Protein AF-A0A8C3MYC9-F1 (afdb_monomer_lite)

Sequence (176 aa):
MASKVSLVLRPVKSIVVRFCPFEPNVESTRKFLQSIYHKKIQATNTNCEVTADVRHDGSEPVVDVTFGVGMAMRKMGSMAKPDVYIIQDGDTITMKTESTFKTSQFSFKLGEKFEENTVDGRKTQTLVSLKDDGSLVQEQEWDGKKTTITRKLVDGKLVVECDMNGVKCVRVYQKA

Secondary structure (DSSP, 8-state):
---------TTEEEEEEEE-TTSTTHHHHHHHHHHHTSHHHHTT-TT-EEEEEE-SS-PPPEEEEEESS-HHHHHHHHH---EEEEEEETTEEEEEEE-SS--EEEEE-TT-EEEEE-TTS-EEEEEEEE-TTS-EEEEEEETTEEEEEEEEEETTEEEEEEEETTEEEEEEE---

Structure (mmCIF, N/CA/C/O backbone):
data_AF-A0A8C3MYC9-F1
#
_entry.id   AF-A0A8C3MYC9-F1
#
loop_
_atom_site.group_PDB
_atom_site.id
_atom_site.type_symbol
_atom_site.label_atom_id
_atom_site.label_alt_id
_atom_site.label_comp_id
_atom_site.label_asym_id
_atom_site.label_entity_id
_atom_site.label_seq_id
_atom_site.pdbx_PDB_ins_code
_atom_site.Cartn_x
_atom_site.Cartn_y
_atom_site.Cartn_z
_atom_site.occupancy
_atom_site.B_iso_or_equiv
_atom_site.auth_seq_id
_atom_site.auth_comp_id
_atom_site.auth_asym_id
_atom_site.auth_atom_id
_atom_site.pdbx_PDB_model_num
ATOM 1 N N . MET A 1 1 ? -3.939 -12.960 -38.473 1.00 33.53 1 MET A N 1
ATOM 2 C CA . MET A 1 1 ? -4.459 -11.861 -37.631 1.00 33.53 1 MET A CA 1
ATOM 3 C C . MET A 1 1 ? -3.638 -11.817 -36.352 1.00 33.53 1 MET A C 1
ATOM 5 O O . MET A 1 1 ? -3.681 -12.779 -35.600 1.00 33.53 1 MET A O 1
ATOM 9 N N . ALA A 1 2 ? -2.821 -10.782 -36.146 1.00 39.25 2 ALA A N 1
ATOM 10 C CA . ALA A 1 2 ? -2.027 -10.660 -34.925 1.00 39.25 2 ALA A CA 1
ATOM 11 C C . ALA A 1 2 ? -2.934 -10.191 -33.779 1.00 39.25 2 ALA A C 1
ATOM 13 O O . ALA A 1 2 ? -3.586 -9.152 -33.890 1.00 39.25 2 ALA A O 1
ATOM 14 N N . SER A 1 3 ? -2.997 -10.984 -32.708 1.00 37.38 3 SER A N 1
ATOM 15 C CA . SER A 1 3 ? -3.651 -10.621 -31.451 1.00 37.38 3 SER A CA 1
ATOM 16 C C . SER A 1 3 ? -3.165 -9.240 -31.013 1.00 37.38 3 SER A C 1
ATOM 18 O O . SER A 1 3 ? -1.968 -9.020 -30.818 1.00 37.38 3 SER A O 1
ATOM 20 N N . LYS A 1 4 ? -4.090 -8.285 -30.912 1.00 46.69 4 LYS A N 1
ATOM 21 C CA . LYS A 1 4 ? -3.814 -6.914 -30.487 1.00 46.69 4 LYS A CA 1
ATOM 22 C C . LYS A 1 4 ? -3.618 -6.933 -28.971 1.00 46.69 4 LYS A C 1
ATOM 24 O O . LYS A 1 4 ? -4.526 -6.592 -28.220 1.00 46.69 4 LYS A O 1
ATOM 29 N N . VAL A 1 5 ? -2.455 -7.401 -28.519 1.00 49.19 5 VAL A N 1
ATOM 30 C CA . VAL A 1 5 ? -2.073 -7.369 -27.105 1.00 49.19 5 VAL A CA 1
ATOM 31 C C . VAL A 1 5 ? -2.021 -5.902 -26.680 1.00 49.19 5 VAL A C 1
ATOM 33 O O . VAL A 1 5 ? -1.137 -5.151 -27.087 1.00 49.19 5 VAL A O 1
ATOM 36 N N . SER A 1 6 ? -3.013 -5.461 -25.908 1.00 62.47 6 SER A N 1
ATOM 37 C CA . SER A 1 6 ? -3.025 -4.122 -25.327 1.00 62.47 6 SER A CA 1
ATOM 38 C C . SER A 1 6 ? -2.070 -4.100 -24.138 1.00 62.47 6 SER A C 1
ATOM 40 O O . SER A 1 6 ? -2.387 -4.635 -23.075 1.00 62.47 6 SER A O 1
ATOM 42 N N . LEU A 1 7 ? -0.893 -3.505 -24.314 1.00 74.88 7 LEU A N 1
ATOM 43 C CA . LEU A 1 7 ? 0.038 -3.273 -23.215 1.00 74.88 7 LEU A CA 1
ATOM 44 C C . LEU A 1 7 ? -0.557 -2.232 -22.242 1.00 74.88 7 LEU A C 1
ATOM 46 O O . LEU A 1 7 ? -1.141 -1.237 -22.667 1.00 74.88 7 LEU A O 1
ATOM 50 N N . VAL A 1 8 ? -0.452 -2.464 -20.932 1.00 78.31 8 VAL A N 1
ATOM 51 C CA . VAL A 1 8 ? -0.971 -1.563 -19.885 1.00 78.31 8 VAL A CA 1
ATOM 52 C C . VAL A 1 8 ? 0.078 -1.451 -18.779 1.00 78.31 8 VAL A C 1
ATOM 54 O O . VAL A 1 8 ? 0.496 -2.461 -18.222 1.00 78.31 8 VAL A O 1
ATOM 57 N N . LEU A 1 9 ? 0.486 -0.226 -18.437 1.00 80.56 9 LEU A N 1
ATOM 58 C CA . LEU A 1 9 ? 1.564 0.057 -17.478 1.00 80.56 9 LEU A CA 1
ATOM 59 C C . LEU A 1 9 ? 1.082 0.245 -16.033 1.00 80.56 9 LEU A C 1
ATOM 61 O O . LEU A 1 9 ? 1.902 0.472 -15.150 1.00 80.56 9 LEU A O 1
ATOM 65 N N . ARG A 1 10 ? -0.225 0.125 -15.758 1.00 76.00 10 ARG A N 1
ATOM 66 C CA . ARG A 1 10 ? -0.831 0.336 -14.424 1.00 76.00 10 ARG A CA 1
ATOM 67 C C . ARG A 1 10 ? -0.055 -0.275 -13.239 1.00 76.00 10 ARG A C 1
ATOM 69 O O . ARG A 1 10 ? 0.098 0.425 -12.244 1.00 76.00 10 ARG A O 1
ATOM 76 N N . PRO A 1 11 ? 0.450 -1.526 -13.289 1.00 72.75 11 PRO A N 1
ATOM 77 C CA . PRO A 1 11 ? 1.147 -2.118 -12.143 1.00 72.75 11 PRO A CA 1
ATOM 78 C C . PRO A 1 11 ? 2.658 -1.810 -12.099 1.00 72.75 11 PRO A C 1
ATOM 80 O O . PRO A 1 11 ? 3.342 -2.218 -11.153 1.00 72.75 11 PRO A O 1
ATOM 83 N N . VAL A 1 12 ? 3.199 -1.161 -13.131 1.00 81.12 12 VAL A N 1
ATOM 84 C CA . VAL A 1 12 ? 4.638 -0.974 -13.347 1.00 81.12 12 VAL A CA 1
ATOM 85 C C . VAL A 1 12 ? 5.106 0.323 -12.681 1.00 81.12 12 VAL A C 1
ATOM 87 O O . VAL A 1 12 ? 4.522 1.381 -12.879 1.00 81.12 12 VAL A O 1
ATOM 90 N N . LYS A 1 13 ? 6.150 0.235 -11.855 1.00 82.25 13 LYS A N 1
ATOM 91 C CA . LYS A 1 13 ? 6.831 1.377 -11.232 1.00 82.25 13 LYS A CA 1
ATOM 92 C C . LYS A 1 13 ? 7.868 1.967 -12.181 1.00 82.25 13 LYS A C 1
ATOM 94 O O . LYS A 1 13 ? 7.878 3.176 -12.375 1.00 82.25 13 LYS A O 1
ATOM 99 N N . SER A 1 14 ? 8.720 1.123 -12.757 1.00 87.75 14 SER A N 1
ATOM 100 C CA . SER A 1 14 ? 9.723 1.565 -13.719 1.00 87.75 14 SER A CA 1
ATOM 101 C C . SER A 1 14 ? 10.068 0.492 -14.744 1.00 87.75 14 SER A C 1
ATOM 103 O O . SER A 1 14 ? 9.906 -0.704 -14.491 1.00 87.75 14 SER A O 1
ATOM 105 N N . ILE A 1 15 ? 10.536 0.930 -15.908 1.00 91.62 15 ILE A N 1
ATOM 106 C CA . ILE A 1 15 ? 11.094 0.098 -16.970 1.00 91.62 15 ILE A CA 1
ATOM 107 C C . ILE A 1 15 ? 12.466 0.666 -17.318 1.00 91.62 15 ILE A C 1
ATOM 109 O O . ILE A 1 15 ? 12.562 1.820 -17.730 1.00 91.62 15 ILE A O 1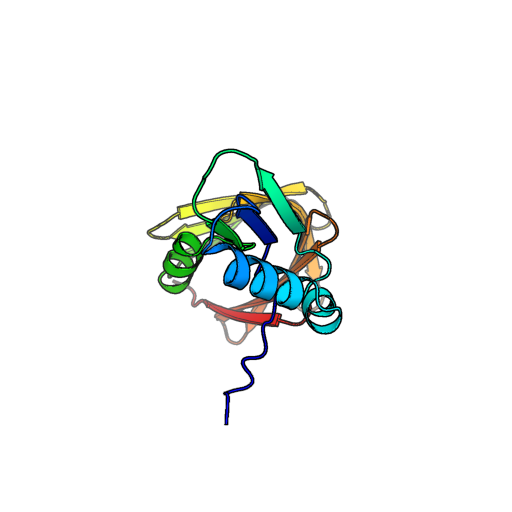
ATOM 113 N N . VAL A 1 16 ? 13.515 -0.141 -17.188 1.00 92.94 16 VAL A N 1
ATOM 114 C CA . VAL A 1 16 ? 14.862 0.209 -17.648 1.00 92.94 16 VAL A CA 1
ATOM 115 C C . VAL A 1 16 ? 15.195 -0.671 -18.838 1.00 92.94 16 VAL A C 1
ATOM 117 O O . VAL A 1 16 ? 15.208 -1.894 -18.725 1.00 92.94 16 VAL A O 1
ATOM 120 N N . VAL A 1 17 ? 15.451 -0.051 -19.984 1.00 93.62 17 VAL A N 1
ATOM 121 C CA . VAL A 1 17 ? 15.848 -0.750 -21.205 1.00 93.62 17 VAL A CA 1
ATOM 122 C C . VAL A 1 17 ? 17.314 -0.451 -21.475 1.00 93.62 17 VAL A C 1
ATOM 124 O O . VAL A 1 17 ? 17.657 0.662 -21.866 1.00 93.62 17 VAL A O 1
ATOM 127 N N . ARG A 1 18 ? 18.168 -1.447 -21.252 1.00 93.25 18 ARG A N 1
ATOM 128 C CA . ARG A 1 18 ? 19.614 -1.400 -21.473 1.00 93.25 18 ARG A CA 1
ATOM 129 C C . ARG A 1 18 ? 19.957 -2.055 -22.797 1.00 93.25 18 ARG A C 1
ATOM 131 O O . ARG A 1 18 ? 19.522 -3.179 -23.020 1.00 93.25 18 ARG A O 1
ATOM 138 N N . PHE A 1 19 ? 20.692 -1.380 -23.677 1.00 93.50 19 PHE A N 1
ATOM 139 C CA . PHE A 1 19 ? 21.107 -1.988 -24.945 1.00 93.50 19 PHE A CA 1
ATOM 140 C C . PHE A 1 19 ? 22.304 -1.299 -25.605 1.00 93.50 19 PHE A C 1
ATOM 142 O O . PHE A 1 19 ? 22.472 -0.080 -25.502 1.00 93.50 19 PHE A O 1
ATOM 149 N N . CYS A 1 20 ? 23.065 -2.080 -26.377 1.00 90.81 20 CYS A N 1
ATOM 150 C CA . CYS A 1 20 ? 24.026 -1.569 -27.347 1.00 90.81 20 CYS A CA 1
ATOM 151 C C . CYS A 1 20 ? 23.352 -1.343 -28.719 1.00 90.81 20 CYS A C 1
ATOM 153 O O . CYS A 1 20 ? 22.735 -2.259 -29.264 1.00 90.81 20 CYS A O 1
ATOM 155 N N . PRO A 1 21 ? 23.418 -0.136 -29.318 1.00 87.50 21 PRO A N 1
ATOM 156 C CA . PRO A 1 21 ? 22.690 0.185 -30.548 1.00 87.50 21 PRO A CA 1
ATOM 157 C C . PRO A 1 21 ? 23.272 -0.467 -31.809 1.00 87.50 21 PRO A C 1
ATOM 159 O O . PRO A 1 21 ? 22.619 -0.426 -32.856 1.00 87.50 21 PRO A O 1
ATOM 162 N N . PHE A 1 22 ? 24.474 -1.033 -31.721 1.00 87.19 22 PHE A N 1
ATOM 163 C CA . PHE A 1 22 ? 25.187 -1.635 -32.846 1.00 87.19 22 PHE A CA 1
ATOM 164 C C . PHE A 1 22 ? 25.048 -3.158 -32.898 1.00 87.19 22 PHE A C 1
ATOM 166 O O . PHE A 1 22 ? 25.466 -3.762 -33.882 1.00 87.19 22 PHE A O 1
ATOM 173 N N . GLU A 1 23 ? 24.420 -3.765 -31.888 1.00 84.44 23 GLU A N 1
ATOM 174 C CA . GLU A 1 23 ? 24.198 -5.207 -31.869 1.00 84.44 23 GLU A CA 1
ATOM 175 C C . GLU A 1 23 ? 23.024 -5.610 -32.782 1.00 84.44 23 GLU A C 1
ATOM 177 O O . GLU A 1 23 ? 21.989 -4.930 -32.802 1.00 84.44 23 GLU A O 1
ATOM 182 N N . PRO A 1 24 ? 23.128 -6.724 -33.534 1.00 77.94 24 PRO A N 1
ATOM 183 C CA . PRO A 1 24 ? 22.100 -7.146 -34.493 1.00 77.94 24 PRO A CA 1
ATOM 184 C C . PRO A 1 24 ? 20.718 -7.408 -33.869 1.00 77.94 24 PRO A C 1
ATOM 186 O O . PRO A 1 24 ? 19.686 -7.251 -34.518 1.00 77.94 24 PRO A O 1
ATOM 189 N N . ASN A 1 25 ? 20.683 -7.795 -32.595 1.00 76.19 25 ASN A N 1
ATOM 190 C CA . ASN A 1 25 ? 19.476 -8.136 -31.832 1.00 76.19 25 ASN A CA 1
ATOM 191 C C . ASN A 1 25 ? 18.687 -6.911 -31.311 1.00 76.19 25 ASN A C 1
ATOM 193 O O . ASN A 1 25 ? 17.588 -7.066 -30.772 1.00 76.19 25 ASN A O 1
ATOM 197 N N . VAL A 1 26 ? 19.191 -5.685 -31.495 1.00 85.25 26 VAL A N 1
ATOM 198 C CA . VAL A 1 26 ? 18.609 -4.461 -30.915 1.00 85.25 26 VAL A CA 1
ATOM 199 C C . VAL A 1 26 ? 17.275 -4.028 -31.543 1.00 85.25 26 VAL A C 1
ATOM 201 O O . VAL A 1 26 ? 16.533 -3.228 -30.963 1.00 85.25 26 VAL A O 1
ATOM 204 N N . GLU A 1 27 ? 16.935 -4.523 -32.737 1.00 86.19 27 GLU A N 1
ATOM 205 C CA . GLU A 1 27 ? 15.723 -4.113 -33.461 1.00 86.19 27 GLU A CA 1
ATOM 206 C C . GLU A 1 27 ? 14.448 -4.374 -32.640 1.00 86.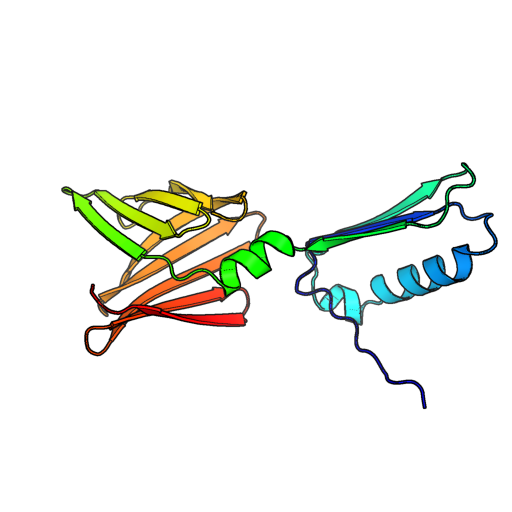19 27 GLU A C 1
ATOM 208 O O . GLU A 1 27 ? 13.568 -3.513 -32.541 1.00 86.19 27 GLU A O 1
ATOM 213 N N . SER A 1 28 ? 14.381 -5.531 -31.980 1.00 86.31 28 SER A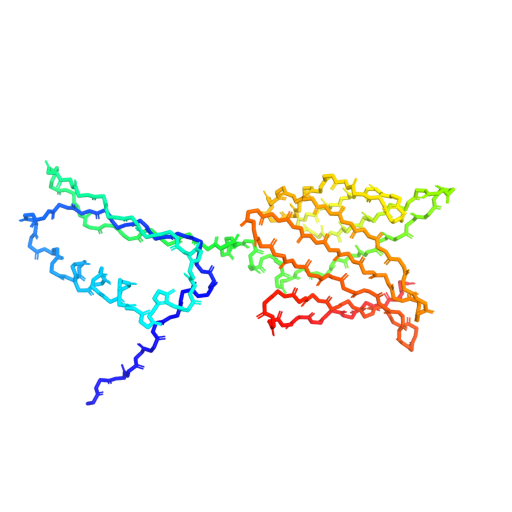 N 1
ATOM 214 C CA . SER A 1 28 ? 13.277 -5.903 -31.089 1.00 86.31 28 SER A CA 1
ATOM 215 C C . SER A 1 28 ? 13.167 -4.957 -29.892 1.00 86.31 28 SER A C 1
ATOM 217 O O . SER A 1 28 ? 12.068 -4.535 -29.528 1.00 86.31 28 SER A O 1
ATOM 219 N N . THR A 1 29 ? 14.302 -4.549 -29.327 1.00 87.75 29 THR A N 1
ATOM 220 C CA . THR A 1 29 ? 14.378 -3.615 -28.198 1.00 87.75 29 THR A CA 1
ATOM 221 C C . THR A 1 29 ? 13.891 -2.223 -28.584 1.00 87.75 29 THR A C 1
ATOM 223 O O . THR A 1 29 ? 13.127 -1.605 -27.843 1.00 87.75 29 THR A O 1
ATOM 226 N N . ARG A 1 30 ? 14.241 -1.744 -29.786 1.00 86.56 30 ARG A N 1
ATOM 227 C CA . ARG A 1 30 ? 13.725 -0.476 -30.329 1.00 86.56 30 ARG A CA 1
ATOM 228 C C . ARG A 1 30 ? 12.213 -0.522 -30.539 1.00 86.56 30 ARG A C 1
ATOM 230 O O . ARG A 1 30 ? 11.526 0.426 -30.166 1.00 86.56 30 ARG A O 1
ATOM 237 N N . LYS A 1 31 ? 11.681 -1.626 -31.079 1.00 88.31 31 LYS A N 1
ATOM 238 C CA . LYS A 1 31 ? 10.227 -1.827 -31.242 1.00 88.31 31 LYS A CA 1
ATOM 239 C C . LYS A 1 31 ? 9.503 -1.848 -29.895 1.00 88.31 31 LYS A C 1
ATOM 241 O O . LYS A 1 31 ? 8.432 -1.250 -29.759 1.00 88.31 31 LYS A O 1
ATOM 246 N N . PHE A 1 32 ? 10.093 -2.488 -28.886 1.00 88.75 32 PHE A N 1
ATOM 247 C CA . PHE A 1 32 ? 9.571 -2.469 -27.522 1.00 88.75 32 PHE A CA 1
ATOM 248 C C . PHE A 1 32 ? 9.564 -1.048 -26.939 1.00 88.75 32 PHE A C 1
ATOM 250 O O . PHE A 1 32 ? 8.515 -0.590 -26.490 1.00 88.75 32 PHE A O 1
ATOM 257 N N . LEU A 1 33 ? 10.683 -0.318 -27.034 1.00 89.19 33 LEU A N 1
ATOM 258 C CA . LEU A 1 33 ? 10.793 1.082 -26.605 1.00 89.19 33 LEU A CA 1
ATOM 259 C C . LEU A 1 33 ? 9.741 1.975 -27.278 1.00 89.19 33 LEU A C 1
ATOM 261 O O . LEU A 1 33 ? 9.017 2.706 -26.606 1.00 89.19 33 LEU A O 1
ATOM 265 N N . GLN A 1 34 ? 9.580 1.869 -28.598 1.00 88.62 34 GLN A N 1
ATOM 266 C CA . GLN A 1 34 ? 8.541 2.603 -29.329 1.00 88.62 34 GLN A CA 1
ATOM 267 C C . GLN A 1 34 ? 7.132 2.278 -28.819 1.00 88.62 34 GLN A C 1
ATOM 269 O O . GLN A 1 34 ? 6.291 3.170 -28.695 1.00 88.62 34 GLN A O 1
ATOM 274 N N . SER A 1 35 ? 6.878 1.012 -28.484 1.00 88.69 35 SER A N 1
ATOM 275 C CA . SER A 1 35 ? 5.586 0.572 -27.959 1.00 88.69 35 SER A CA 1
ATOM 276 C C . SER A 1 35 ? 5.306 1.155 -26.570 1.00 88.69 35 SER A C 1
ATOM 278 O O . SER A 1 35 ? 4.210 1.663 -26.338 1.00 88.69 35 SER A O 1
ATOM 280 N N . ILE A 1 36 ? 6.283 1.140 -25.655 1.00 88.94 36 ILE A N 1
ATOM 281 C CA . ILE A 1 36 ? 6.106 1.668 -24.290 1.00 88.94 36 ILE A CA 1
ATOM 282 C C . ILE A 1 36 ? 6.046 3.198 -24.244 1.00 88.94 36 ILE A C 1
ATOM 284 O O . ILE A 1 36 ? 5.344 3.747 -23.399 1.00 88.94 36 ILE A O 1
ATOM 288 N N . TYR A 1 37 ? 6.717 3.901 -25.162 1.00 88.56 37 TYR A N 1
ATOM 289 C CA . TYR A 1 37 ? 6.626 5.363 -25.283 1.00 88.56 37 TYR A CA 1
ATOM 290 C C . TYR A 1 37 ? 5.360 5.840 -26.005 1.00 88.56 37 TYR A C 1
ATOM 292 O O . TYR A 1 37 ? 5.083 7.041 -26.055 1.00 88.56 37 TYR A O 1
ATOM 300 N N . HIS A 1 38 ? 4.546 4.931 -26.545 1.00 90.31 38 HIS A N 1
ATOM 301 C CA . HIS A 1 38 ? 3.309 5.313 -27.207 1.00 90.31 38 HIS A CA 1
ATOM 302 C C . HIS A 1 38 ? 2.355 6.020 -26.225 1.00 90.31 38 HIS A C 1
ATOM 304 O O . HIS A 1 38 ? 2.042 5.496 -25.156 1.00 90.31 38 HIS A O 1
ATOM 310 N N . LYS A 1 39 ? 1.814 7.188 -26.608 1.00 86.31 39 LYS A N 1
ATOM 311 C CA . LYS A 1 39 ? 0.999 8.054 -25.724 1.00 86.31 39 LYS A CA 1
ATOM 312 C C . LYS A 1 39 ? -0.153 7.323 -25.030 1.00 86.31 39 LYS A C 1
ATOM 314 O O . LYS A 1 39 ? -0.396 7.540 -23.850 1.00 86.31 39 LYS A O 1
ATOM 319 N N . LYS A 1 40 ? -0.842 6.422 -25.745 1.00 86.44 40 LYS A N 1
ATOM 320 C CA . LYS A 1 40 ? -1.937 5.614 -25.168 1.00 86.44 40 LYS A CA 1
ATOM 321 C C . LYS A 1 40 ? -1.467 4.679 -24.052 1.00 86.44 40 LYS A C 1
ATOM 323 O O . LYS A 1 40 ? -2.245 4.398 -23.154 1.00 86.44 40 LYS A O 1
ATOM 328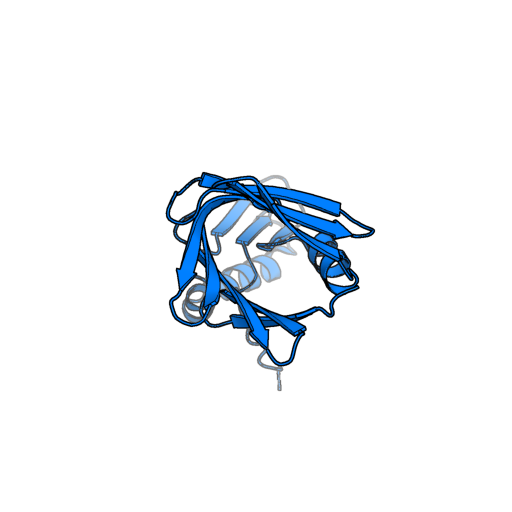 N N . ILE A 1 41 ? -0.227 4.199 -24.124 1.00 86.19 41 ILE A N 1
ATOM 329 C CA . ILE A 1 41 ? 0.375 3.286 -23.151 1.00 86.19 41 ILE A CA 1
ATOM 330 C C . ILE A 1 41 ? 0.865 4.077 -21.937 1.00 86.19 41 ILE A C 1
ATOM 332 O O . ILE A 1 41 ? 0.499 3.743 -20.814 1.00 86.19 41 ILE A O 1
ATOM 336 N N . GLN A 1 42 ? 1.575 5.185 -22.159 1.00 84.44 42 GLN A N 1
ATOM 337 C CA . GLN A 1 42 ? 2.000 6.111 -21.098 1.00 84.44 42 GLN A CA 1
ATOM 338 C C . GLN A 1 42 ? 0.811 6.684 -20.310 1.00 84.44 42 GLN A C 1
ATOM 340 O O . GLN A 1 42 ? 0.840 6.740 -19.085 1.00 84.44 42 GLN A O 1
ATOM 345 N N . ALA A 1 43 ? -0.300 6.998 -20.986 1.00 83.44 43 ALA A N 1
ATOM 346 C CA . ALA A 1 43 ? -1.528 7.453 -20.332 1.00 83.44 43 ALA A CA 1
ATOM 347 C C . ALA A 1 43 ? -2.143 6.410 -19.379 1.00 83.44 43 ALA A C 1
ATOM 349 O O . ALA A 1 43 ? -2.919 6.772 -18.499 1.00 83.44 43 ALA A O 1
ATOM 350 N N . THR A 1 44 ? -1.806 5.120 -19.521 1.00 82.00 44 THR A N 1
ATOM 351 C CA . THR A 1 44 ? -2.283 4.096 -18.579 1.00 82.00 44 THR A CA 1
ATOM 352 C C . THR A 1 44 ? -1.588 4.157 -17.220 1.00 82.00 44 THR A C 1
ATOM 354 O O . THR A 1 44 ? -2.121 3.599 -16.262 1.00 82.00 44 THR A O 1
ATOM 357 N N . ASN A 1 45 ? -0.416 4.796 -17.129 1.00 78.62 45 ASN A N 1
ATOM 358 C CA . ASN A 1 45 ? 0.289 5.051 -15.878 1.00 78.62 45 ASN A CA 1
ATOM 359 C C . ASN A 1 45 ? 1.324 6.173 -16.057 1.00 78.62 45 ASN A C 1
ATOM 361 O O . ASN A 1 45 ? 2.471 5.915 -16.412 1.00 78.62 45 ASN A O 1
ATOM 365 N N . THR A 1 46 ? 0.933 7.407 -15.737 1.00 78.81 46 THR A N 1
ATOM 366 C CA . THR A 1 46 ? 1.813 8.588 -15.801 1.00 78.81 46 THR A CA 1
ATOM 367 C C . THR A 1 46 ? 2.933 8.575 -14.761 1.00 78.81 46 THR A C 1
ATOM 369 O O . THR A 1 46 ? 3.849 9.381 -14.848 1.00 78.81 46 THR A O 1
ATOM 372 N N . ASN A 1 47 ? 2.867 7.668 -13.782 1.00 76.12 47 ASN A N 1
ATOM 373 C CA . ASN A 1 47 ? 3.871 7.509 -12.733 1.00 76.12 47 ASN A CA 1
ATOM 374 C C . ASN A 1 47 ? 4.867 6.374 -13.032 1.00 76.12 47 ASN A C 1
ATOM 376 O O . ASN A 1 47 ? 5.666 6.037 -12.159 1.00 76.12 47 ASN A O 1
ATOM 380 N N . CYS A 1 48 ? 4.772 5.720 -14.196 1.00 82.12 48 CYS A N 1
ATOM 381 C CA . CYS A 1 48 ? 5.739 4.714 -14.625 1.00 82.12 48 CYS A CA 1
ATOM 382 C C . CYS A 1 48 ? 6.969 5.413 -15.205 1.00 82.12 48 CYS A C 1
ATOM 384 O O . CYS A 1 48 ? 6.883 6.049 -16.253 1.00 82.12 48 CYS A O 1
ATOM 386 N N . GLU A 1 49 ? 8.122 5.255 -14.565 1.00 86.56 49 GLU A N 1
ATOM 387 C CA . GLU A 1 49 ? 9.378 5.788 -15.092 1.00 86.56 49 GLU A CA 1
ATOM 388 C C . GLU A 1 49 ? 9.919 4.866 -16.189 1.00 86.56 49 GLU A C 1
ATOM 390 O O . GLU A 1 49 ? 10.070 3.665 -15.976 1.00 86.56 49 GLU A O 1
ATOM 395 N N . VAL A 1 50 ? 10.195 5.399 -17.377 1.00 89.88 50 VAL A N 1
ATOM 396 C CA . VAL A 1 50 ? 10.768 4.623 -18.482 1.00 89.88 50 VAL A CA 1
ATOM 397 C C . VAL A 1 50 ? 12.103 5.232 -18.877 1.00 89.88 50 VAL A C 1
ATOM 399 O O . VAL A 1 50 ? 12.144 6.359 -19.374 1.00 89.88 50 VAL A O 1
ATOM 402 N N . THR A 1 51 ? 13.170 4.458 -18.702 1.00 92.19 51 THR A N 1
ATOM 403 C CA . THR A 1 51 ? 14.550 4.890 -18.930 1.00 92.19 51 THR A CA 1
ATOM 404 C C . THR A 1 51 ? 15.203 4.016 -19.991 1.00 92.19 51 THR A C 1
ATOM 406 O O . THR A 1 51 ? 15.195 2.789 -19.891 1.00 92.19 51 THR A O 1
ATOM 409 N N . ALA A 1 52 ? 15.790 4.650 -21.005 1.00 92.12 52 ALA A N 1
ATOM 410 C CA . ALA A 1 52 ? 16.650 3.994 -21.982 1.00 92.12 52 ALA A CA 1
ATOM 411 C C . ALA A 1 52 ? 18.119 4.238 -21.605 1.00 92.12 52 ALA A C 1
ATOM 413 O O . ALA A 1 52 ? 18.575 5.378 -21.603 1.00 92.12 52 ALA A O 1
ATOM 414 N N . ASP A 1 53 ? 18.847 3.172 -21.284 1.00 92.38 53 ASP A N 1
ATOM 415 C CA . ASP A 1 53 ? 20.275 3.186 -20.957 1.00 92.38 53 ASP A CA 1
ATOM 416 C C . ASP A 1 53 ? 21.045 2.620 -22.161 1.00 92.38 53 ASP A C 1
ATOM 418 O O . ASP A 1 53 ? 21.111 1.409 -22.386 1.00 92.38 53 ASP A O 1
ATOM 422 N N . VAL A 1 54 ? 21.531 3.533 -23.005 1.00 91.06 54 VAL A N 1
ATOM 423 C CA . VAL A 1 54 ? 22.211 3.212 -24.264 1.00 91.06 54 VAL A CA 1
ATOM 424 C C . VAL A 1 54 ? 23.712 3.148 -24.020 1.00 91.06 54 VAL A C 1
ATOM 426 O O . VAL A 1 54 ? 24.316 4.137 -23.606 1.00 91.06 54 VAL A O 1
ATOM 429 N N . ARG A 1 55 ? 24.321 2.000 -24.318 1.00 89.75 55 ARG A N 1
ATOM 430 C CA . ARG A 1 55 ? 25.745 1.739 -24.062 1.00 89.75 55 ARG A CA 1
ATOM 431 C C . ARG A 1 55 ? 26.477 1.380 -25.348 1.00 89.75 55 ARG A C 1
ATOM 433 O O . ARG A 1 55 ? 25.871 0.896 -26.292 1.00 89.75 55 ARG A O 1
ATOM 440 N N . HIS A 1 56 ? 27.782 1.620 -25.407 1.00 88.88 56 HIS A N 1
ATOM 441 C CA . HIS A 1 56 ? 28.639 1.151 -26.502 1.00 88.88 56 HIS A CA 1
ATOM 442 C C . HIS A 1 56 ? 29.620 0.107 -25.963 1.00 88.88 56 HIS A C 1
ATOM 444 O O . HIS A 1 56 ? 30.820 0.344 -25.886 1.00 88.88 56 HIS A O 1
ATOM 450 N N . ASP A 1 57 ? 29.079 -1.015 -25.494 1.00 90.44 57 ASP A N 1
ATOM 451 C CA . ASP A 1 57 ? 29.824 -2.045 -24.757 1.00 90.44 57 ASP A CA 1
ATOM 452 C C . ASP A 1 57 ? 29.604 -3.470 -25.295 1.00 90.44 57 ASP A C 1
ATOM 454 O O . ASP A 1 57 ? 30.116 -4.425 -24.718 1.00 90.44 57 ASP A O 1
ATOM 458 N N . GLY A 1 58 ? 28.841 -3.623 -26.384 1.00 86.94 58 GLY A N 1
ATOM 459 C CA . GLY A 1 58 ? 28.498 -4.931 -26.954 1.00 86.94 58 GLY A CA 1
ATOM 460 C C . GLY A 1 58 ? 27.574 -5.775 -26.071 1.00 86.94 58 GLY A C 1
ATOM 461 O O . GLY A 1 58 ? 27.461 -6.980 -26.275 1.00 86.94 58 GLY A O 1
ATOM 462 N N . SER A 1 59 ? 26.931 -5.176 -25.061 1.00 87.69 59 SER A N 1
ATOM 463 C CA . SER A 1 59 ? 26.021 -5.906 -24.181 1.00 87.69 59 SER A CA 1
ATOM 464 C C . SER A 1 59 ? 24.724 -6.305 -24.887 1.00 87.69 59 SER A C 1
ATOM 466 O O . SER A 1 59 ? 24.111 -5.523 -25.624 1.00 87.69 59 SER A O 1
ATOM 468 N N . GLU A 1 60 ? 24.280 -7.530 -24.602 1.00 88.38 60 GLU A N 1
ATOM 469 C CA . GLU A 1 60 ? 22.950 -8.012 -24.968 1.00 88.38 60 GLU A CA 1
ATOM 470 C C . GLU A 1 60 ? 21.864 -7.087 -24.386 1.00 88.38 60 GLU A C 1
ATOM 472 O O . GLU A 1 60 ? 21.996 -6.601 -23.256 1.00 88.38 60 GLU A O 1
ATOM 477 N N . PRO A 1 61 ? 20.765 -6.845 -25.119 1.00 90.06 61 PRO A N 1
ATOM 478 C CA . PRO A 1 61 ? 19.694 -5.996 -24.640 1.00 90.06 61 PRO A CA 1
ATOM 479 C C . PRO A 1 61 ? 18.979 -6.617 -23.434 1.00 90.06 61 PRO A C 1
ATOM 481 O O . PRO A 1 61 ? 18.533 -7.763 -23.468 1.00 90.06 61 PRO A O 1
ATOM 484 N N . VAL A 1 62 ? 18.790 -5.820 -22.385 1.00 90.25 62 VAL A N 1
ATOM 485 C CA . VAL A 1 62 ? 18.092 -6.204 -21.153 1.00 90.25 62 VAL A CA 1
ATOM 486 C C . VAL A 1 62 ? 16.930 -5.248 -20.907 1.00 90.25 62 VAL A C 1
ATOM 488 O O . VAL A 1 62 ? 17.077 -4.030 -21.001 1.00 90.25 62 VAL A O 1
ATOM 491 N N . VAL A 1 63 ? 15.761 -5.796 -20.574 1.00 90.19 63 VAL A N 1
ATOM 492 C CA . VAL A 1 63 ? 14.575 -5.024 -20.182 1.00 90.19 63 VAL A CA 1
ATOM 493 C C . VAL A 1 63 ? 14.213 -5.393 -18.749 1.00 90.19 63 VAL A C 1
ATOM 495 O O . VAL A 1 63 ? 13.680 -6.473 -18.495 1.00 90.19 63 VAL A O 1
ATOM 498 N N . ASP A 1 64 ? 14.456 -4.476 -17.821 1.00 87.81 64 ASP A N 1
ATOM 499 C CA . ASP A 1 64 ? 14.083 -4.637 -16.422 1.00 87.81 64 ASP A CA 1
ATOM 500 C C . ASP A 1 64 ? 12.764 -3.930 -16.144 1.00 87.81 64 ASP A C 1
ATOM 502 O O . ASP A 1 64 ? 12.643 -2.719 -16.318 1.00 87.81 64 ASP A O 1
ATOM 506 N N . VAL A 1 65 ? 11.771 -4.684 -15.676 1.00 86.56 65 VAL A N 1
ATOM 507 C CA . VAL A 1 65 ? 10.454 -4.154 -15.308 1.00 86.56 65 VAL A CA 1
ATOM 508 C C . VAL A 1 65 ? 10.283 -4.246 -13.797 1.00 86.56 65 VAL A C 1
ATOM 510 O O . VAL A 1 65 ? 10.114 -5.330 -13.235 1.00 86.56 65 VAL A O 1
ATOM 513 N N . THR A 1 66 ? 10.275 -3.098 -13.129 1.00 78.38 66 THR A N 1
ATOM 514 C CA . THR A 1 66 ? 9.998 -2.992 -11.696 1.00 78.38 66 THR A CA 1
ATOM 515 C C . THR A 1 66 ? 8.517 -2.725 -11.499 1.00 78.38 66 THR A C 1
ATOM 517 O O . THR A 1 66 ? 7.977 -1.762 -12.034 1.00 78.38 66 THR A O 1
ATOM 520 N N . PHE A 1 67 ? 7.837 -3.542 -10.700 1.00 76.31 67 PHE A N 1
ATOM 521 C CA . PHE A 1 67 ? 6.447 -3.295 -10.310 1.00 76.31 67 PHE A CA 1
ATOM 522 C C . PHE A 1 67 ? 6.367 -2.546 -8.977 1.00 76.31 67 PHE A C 1
ATOM 524 O O . PHE A 1 67 ? 7.295 -2.619 -8.177 1.00 76.31 67 PHE A O 1
ATOM 531 N N . GLY A 1 68 ? 5.239 -1.877 -8.708 1.00 70.12 68 GLY A N 1
ATOM 532 C CA . GLY A 1 68 ? 5.025 -1.164 -7.436 1.00 70.12 68 GLY A CA 1
ATOM 533 C C . GLY A 1 68 ? 5.178 -2.054 -6.193 1.00 70.12 68 GLY A C 1
ATOM 534 O O . GLY A 1 68 ? 5.728 -1.613 -5.194 1.00 70.12 68 GLY A O 1
ATOM 535 N N . VAL A 1 69 ? 4.776 -3.325 -6.302 1.00 75.44 69 VAL A N 1
ATOM 536 C CA . VAL A 1 69 ? 5.056 -4.401 -5.338 1.00 75.44 69 VAL A CA 1
ATOM 537 C C . VAL A 1 69 ? 5.661 -5.572 -6.111 1.00 75.44 69 VAL A C 1
ATOM 539 O O . VAL A 1 69 ? 5.076 -6.009 -7.106 1.00 75.44 69 VAL A O 1
ATOM 542 N N . GLY A 1 70 ? 6.817 -6.088 -5.686 1.00 72.56 70 GLY A N 1
ATOM 543 C CA . GLY A 1 70 ? 7.522 -7.169 -6.389 1.00 72.56 70 GLY A CA 1
ATOM 544 C C . GLY A 1 70 ? 6.703 -8.466 -6.514 1.00 72.56 70 GLY A C 1
ATOM 545 O O . GLY A 1 70 ? 5.877 -8.781 -5.657 1.00 72.56 70 GLY A O 1
ATOM 546 N N . MET A 1 71 ? 6.946 -9.258 -7.570 1.00 71.94 71 MET A N 1
ATOM 547 C CA . MET A 1 71 ? 6.213 -10.514 -7.840 1.00 71.94 71 MET A CA 1
ATOM 548 C C . MET A 1 71 ? 6.246 -11.508 -6.672 1.00 71.94 71 MET A C 1
ATOM 550 O O . MET A 1 71 ? 5.231 -12.140 -6.385 1.00 71.94 71 MET A O 1
ATOM 554 N N . ALA A 1 72 ? 7.382 -11.625 -5.981 1.00 73.75 72 ALA A N 1
ATOM 555 C CA . ALA A 1 72 ? 7.515 -12.494 -4.813 1.00 73.75 72 ALA A CA 1
ATOM 556 C C . ALA A 1 72 ? 6.568 -12.070 -3.678 1.00 73.75 72 ALA A C 1
ATOM 558 O O . ALA A 1 72 ? 5.814 -12.891 -3.158 1.00 73.75 72 ALA A O 1
ATOM 559 N N . MET A 1 73 ? 6.532 -10.771 -3.360 1.00 80.31 73 MET A N 1
ATOM 560 C CA . MET A 1 73 ? 5.653 -10.224 -2.325 1.00 80.31 73 MET A CA 1
ATOM 561 C C . MET A 1 73 ? 4.174 -10.378 -2.698 1.00 80.31 73 MET A C 1
ATOM 563 O O . MET A 1 73 ? 3.362 -10.715 -1.841 1.00 80.31 73 MET A O 1
ATOM 567 N N . ARG A 1 74 ? 3.825 -10.230 -3.985 1.00 83.00 74 ARG A N 1
ATOM 568 C CA . ARG A 1 74 ? 2.464 -10.508 -4.475 1.00 83.00 74 ARG A CA 1
ATOM 569 C C . ARG A 1 74 ? 2.054 -11.963 -4.258 1.00 83.00 74 ARG A C 1
ATOM 571 O O . ARG A 1 74 ? 0.959 -12.211 -3.761 1.00 83.00 74 ARG A O 1
ATOM 578 N N . LYS A 1 75 ? 2.930 -12.920 -4.590 1.00 82.19 75 LYS A N 1
ATOM 579 C CA . LYS A 1 75 ? 2.667 -14.348 -4.352 1.00 82.19 75 LYS A CA 1
ATOM 580 C C . LYS A 1 75 ? 2.468 -14.626 -2.862 1.00 82.19 75 LYS A C 1
ATOM 582 O O . LYS A 1 75 ? 1.460 -15.226 -2.501 1.00 82.19 75 LYS A O 1
ATOM 587 N N . MET A 1 76 ? 3.356 -14.125 -2.001 1.00 84.88 76 MET A N 1
ATOM 588 C CA . MET A 1 76 ? 3.209 -14.270 -0.545 1.00 84.88 76 MET A CA 1
ATOM 589 C C . MET A 1 76 ? 1.895 -13.660 -0.039 1.00 84.88 76 MET A C 1
ATOM 591 O O . MET A 1 76 ? 1.146 -14.326 0.668 1.00 84.88 76 MET A O 1
ATOM 595 N N . GLY A 1 77 ? 1.555 -12.443 -0.473 1.00 85.94 77 GLY A N 1
ATOM 596 C CA . GLY A 1 77 ? 0.306 -11.775 -0.097 1.00 85.94 77 GLY A CA 1
ATOM 597 C C . GLY A 1 77 ? -0.955 -12.527 -0.534 1.00 85.94 77 GLY A C 1
ATOM 598 O O . GLY A 1 77 ? -1.942 -12.530 0.197 1.00 85.94 77 GLY A O 1
ATOM 599 N N . SER A 1 78 ? -0.920 -13.210 -1.685 1.00 86.94 78 SER A N 1
ATOM 600 C CA . SER A 1 78 ? -2.048 -14.025 -2.164 1.00 86.94 78 SER A CA 1
ATOM 601 C C . SER A 1 78 ? -2.273 -15.306 -1.353 1.00 86.94 78 SER A C 1
ATOM 603 O O . SER A 1 78 ? -3.402 -15.777 -1.259 1.00 86.94 78 SER A O 1
ATOM 605 N N . MET A 1 79 ? -1.214 -15.854 -0.749 1.00 88.31 79 MET A N 1
ATOM 606 C CA . MET A 1 79 ? -1.281 -17.062 0.083 1.00 88.31 79 MET A CA 1
ATOM 607 C C . MET A 1 79 ? -1.527 -16.739 1.563 1.00 88.31 79 MET A C 1
ATOM 609 O O . MET A 1 79 ? -1.972 -17.601 2.319 1.00 88.31 79 MET A O 1
ATOM 613 N N . ALA A 1 80 ? -1.233 -15.508 1.989 1.00 89.25 80 ALA A N 1
ATOM 614 C CA . ALA A 1 80 ? -1.323 -15.094 3.379 1.00 89.25 80 ALA A CA 1
ATOM 615 C C . ALA A 1 80 ? -2.775 -15.025 3.886 1.00 89.25 80 ALA A C 1
ATOM 617 O O . ALA A 1 80 ? -3.637 -14.328 3.334 1.00 89.25 80 ALA A O 1
ATOM 618 N N . LYS A 1 81 ? -3.001 -15.675 5.030 1.00 92.56 81 LYS A N 1
ATOM 619 C CA . LYS A 1 81 ? -4.196 -15.543 5.871 1.00 92.56 81 LYS A CA 1
ATOM 620 C C . LYS A 1 81 ? -3.767 -14.913 7.200 1.00 92.56 81 LYS A C 1
ATOM 622 O O . LYS A 1 81 ? -3.480 -15.650 8.133 1.00 92.56 81 LYS A O 1
ATOM 627 N N . PRO A 1 82 ? -3.573 -13.585 7.241 1.00 93.81 82 PRO A N 1
ATOM 628 C CA . PRO A 1 82 ? -3.069 -12.927 8.426 1.00 93.81 82 PRO A CA 1
ATOM 629 C C . PRO A 1 82 ? -4.146 -12.803 9.501 1.00 93.81 82 PRO A C 1
ATOM 631 O O . PRO A 1 82 ? -5.304 -12.537 9.173 1.00 93.81 82 PRO A O 1
ATOM 634 N N . ASP A 1 83 ? -3.727 -12.868 10.756 1.00 95.19 83 ASP A N 1
ATOM 635 C CA . ASP A 1 83 ? -4.521 -12.431 11.897 1.00 95.19 83 ASP A CA 1
ATOM 636 C C . ASP A 1 83 ? -4.320 -10.931 12.111 1.00 95.19 83 ASP A C 1
ATOM 638 O O . ASP A 1 83 ? -3.216 -10.395 11.958 1.00 95.19 83 ASP A O 1
ATOM 642 N N . VAL A 1 84 ? -5.409 -10.231 12.424 1.00 95.25 84 VAL A N 1
ATOM 643 C CA . VAL A 1 84 ? -5.407 -8.783 12.647 1.00 95.25 84 VAL A CA 1
ATOM 644 C C . VAL A 1 84 ? -5.849 -8.512 14.073 1.00 95.25 84 VAL A C 1
ATOM 646 O O . VAL A 1 84 ? -6.955 -8.867 14.470 1.00 95.25 84 VAL A O 1
ATOM 649 N N . TYR A 1 85 ? -4.991 -7.826 14.817 1.00 95.19 85 TYR A N 1
ATOM 650 C CA . TYR A 1 85 ? -5.240 -7.387 16.178 1.00 95.19 85 TYR A CA 1
ATOM 651 C C . TYR A 1 85 ? -5.398 -5.871 16.176 1.00 95.19 85 TYR A C 1
ATOM 653 O O . TYR A 1 85 ? -4.555 -5.147 15.639 1.00 95.19 85 TYR A O 1
ATOM 661 N N . ILE A 1 86 ? -6.484 -5.402 16.781 1.00 94.12 86 ILE A N 1
ATOM 662 C CA . ILE A 1 86 ? -6.757 -3.986 17.011 1.00 94.12 86 ILE A CA 1
ATOM 663 C C . ILE A 1 86 ? -6.829 -3.822 18.523 1.00 94.12 86 ILE A C 1
ATOM 665 O O . ILE A 1 86 ? -7.711 -4.392 19.164 1.00 94.12 86 ILE A O 1
ATOM 669 N N . ILE A 1 87 ? -5.858 -3.112 19.086 1.00 95.81 87 ILE A N 1
ATOM 670 C CA . ILE A 1 87 ? -5.674 -2.963 20.530 1.00 95.81 87 ILE A CA 1
ATOM 671 C C . ILE A 1 87 ? -5.741 -1.474 20.838 1.00 95.81 87 ILE A C 1
ATOM 673 O O . ILE A 1 87 ? -5.033 -0.693 20.209 1.00 95.81 87 ILE A O 1
ATOM 677 N N . GLN A 1 88 ? -6.580 -1.081 21.788 1.00 94.44 88 GLN A N 1
ATOM 678 C CA . GLN A 1 88 ? -6.678 0.299 22.247 1.00 94.44 88 GLN A CA 1
ATOM 679 C C . GLN A 1 88 ? -6.139 0.394 23.674 1.00 94.44 88 GLN A C 1
ATOM 681 O O . GLN A 1 88 ? -6.577 -0.359 24.542 1.00 94.44 88 GLN A O 1
ATOM 686 N N . ASP A 1 89 ? -5.213 1.324 23.895 1.00 95.94 89 ASP A N 1
ATOM 687 C CA . ASP A 1 89 ? -4.689 1.692 25.208 1.00 95.94 89 AS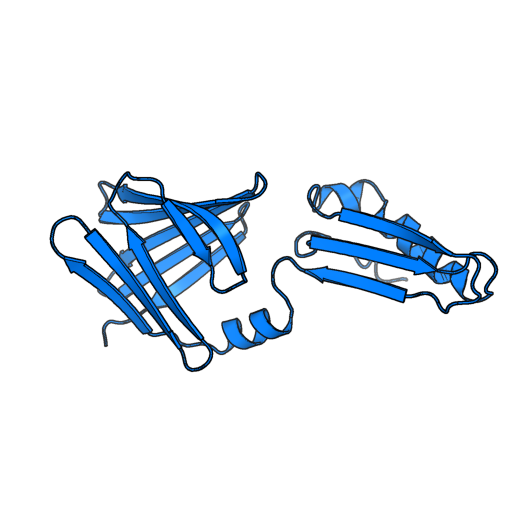P A CA 1
ATOM 688 C C . ASP A 1 89 ? -4.781 3.215 25.364 1.00 95.94 89 ASP A C 1
ATOM 690 O O . ASP A 1 89 ? -4.086 3.976 24.686 1.00 95.94 89 ASP A O 1
ATOM 694 N N . GLY A 1 90 ? -5.732 3.666 26.186 1.00 95.75 90 GLY A N 1
ATOM 695 C CA . GLY A 1 90 ? -6.097 5.077 26.285 1.00 95.75 90 GLY A CA 1
ATOM 696 C C . GLY A 1 90 ? -6.522 5.670 24.935 1.00 95.75 90 GLY A C 1
ATOM 697 O O . GLY A 1 90 ? -7.518 5.250 24.336 1.00 95.75 90 GLY A O 1
ATOM 698 N N . ASP A 1 91 ? -5.764 6.667 24.474 1.00 95.44 91 ASP A N 1
ATOM 699 C CA . ASP A 1 91 ? -5.962 7.367 23.199 1.00 95.44 91 ASP A CA 1
ATOM 700 C C . ASP A 1 91 ? -5.185 6.748 22.024 1.00 95.44 91 ASP A C 1
ATOM 702 O O . ASP A 1 91 ? -5.357 7.159 20.874 1.00 95.44 91 ASP A O 1
ATOM 706 N N . THR A 1 92 ? -4.339 5.756 22.302 1.00 96.50 92 THR A N 1
ATOM 707 C CA . THR A 1 92 ? -3.451 5.142 21.323 1.00 96.50 92 THR A CA 1
ATOM 708 C C . THR A 1 92 ? -4.042 3.825 20.839 1.00 96.50 92 THR A C 1
ATOM 710 O O . THR A 1 92 ? -4.339 2.915 21.614 1.00 96.50 92 THR A O 1
ATOM 713 N N . ILE A 1 93 ? -4.192 3.700 19.524 1.00 97.62 93 ILE A N 1
ATOM 714 C CA . ILE A 1 93 ? -4.655 2.483 18.864 1.00 97.62 93 ILE A CA 1
ATOM 715 C C . ILE A 1 93 ? -3.457 1.824 18.196 1.00 97.62 93 ILE A C 1
ATOM 717 O O . ILE A 1 93 ? -2.750 2.437 17.401 1.00 97.62 93 ILE A O 1
ATOM 721 N N . THR A 1 94 ? -3.241 0.552 18.502 1.00 97.06 94 THR A N 1
ATOM 722 C CA . THR A 1 94 ? -2.219 -0.286 17.886 1.00 97.06 94 THR A CA 1
ATOM 723 C C . THR A 1 94 ? -2.876 -1.300 16.965 1.00 97.06 94 THR A C 1
ATOM 725 O O . THR A 1 94 ? -3.725 -2.090 17.381 1.00 97.06 94 THR A O 1
ATOM 728 N N . MET A 1 95 ? -2.446 -1.304 15.707 1.00 95.75 95 MET A N 1
ATOM 729 C CA . MET A 1 95 ? -2.809 -2.322 14.734 1.00 95.75 95 MET A CA 1
ATOM 730 C C . MET A 1 95 ? -1.626 -3.245 14.498 1.00 95.75 95 MET A C 1
ATOM 732 O O . MET A 1 95 ? -0.572 -2.813 14.034 1.00 95.75 95 MET A O 1
ATOM 736 N N . LYS A 1 96 ? -1.818 -4.533 14.780 1.00 95.50 96 LYS A N 1
ATOM 737 C CA . LYS A 1 96 ? -0.851 -5.591 14.486 1.00 95.50 96 LYS A CA 1
ATOM 738 C C . LYS A 1 96 ? -1.460 -6.545 13.467 1.00 95.50 96 LYS A C 1
ATOM 740 O O . LYS A 1 96 ? -2.594 -6.983 13.611 1.00 95.50 96 LYS A O 1
ATOM 745 N N . THR A 1 97 ? -0.710 -6.851 12.418 1.00 94.00 97 THR A N 1
ATOM 746 C CA . THR A 1 97 ? -1.057 -7.851 11.405 1.00 94.00 97 THR A CA 1
ATOM 747 C C . THR A 1 97 ? 0.027 -8.914 11.412 1.00 94.00 97 THR A C 1
ATOM 749 O O . THR A 1 97 ? 1.197 -8.593 11.214 1.00 94.00 97 THR A O 1
ATOM 752 N N . GLU A 1 98 ? -0.349 -10.162 11.653 1.00 93.75 98 GLU A N 1
ATOM 753 C CA . GLU A 1 98 ? 0.569 -11.291 11.797 1.00 93.75 98 GLU A CA 1
ATOM 754 C C . GLU A 1 98 ? 0.251 -12.361 10.757 1.00 93.75 98 GLU A C 1
ATOM 756 O O . GLU A 1 98 ? -0.906 -12.673 10.512 1.00 93.75 98 GLU A O 1
ATOM 761 N N . SER A 1 99 ? 1.272 -12.899 10.096 1.00 90.44 99 SER A N 1
ATOM 762 C CA . SER A 1 99 ? 1.128 -13.992 9.132 1.00 90.44 99 SER A CA 1
ATOM 763 C C . SER A 1 99 ? 2.350 -14.897 9.176 1.00 90.44 99 SER A C 1
ATOM 765 O O . SER A 1 99 ? 3.397 -14.502 9.680 1.00 90.44 99 SER A O 1
ATOM 767 N N . THR A 1 100 ? 2.262 -16.064 8.536 1.00 84.44 100 THR A N 1
ATOM 768 C CA . THR A 1 100 ? 3.397 -16.988 8.368 1.00 84.44 100 THR A CA 1
ATOM 769 C C . THR A 1 100 ? 4.588 -16.382 7.619 1.00 84.44 100 THR A C 1
ATOM 771 O O . THR A 1 100 ? 5.678 -16.938 7.667 1.00 84.44 100 THR A O 1
ATOM 774 N N . PHE A 1 101 ? 4.393 -15.277 6.891 1.00 83.38 101 PHE A N 1
ATOM 775 C CA . PHE A 1 101 ? 5.438 -14.654 6.073 1.00 83.38 101 PHE A CA 1
ATOM 776 C C . PHE A 1 101 ? 6.053 -13.421 6.730 1.00 83.38 101 PHE A C 1
ATOM 778 O O . PHE A 1 101 ? 7.259 -13.203 6.633 1.00 83.38 101 PHE A O 1
ATOM 785 N N . LYS A 1 102 ? 5.221 -12.564 7.327 1.00 83.12 102 LYS A N 1
ATOM 786 C CA . LYS A 1 102 ? 5.650 -11.278 7.881 1.00 83.12 102 LYS A CA 1
ATOM 787 C C . LYS A 1 102 ? 4.643 -10.775 8.908 1.00 83.12 102 LYS A C 1
ATOM 789 O O . LYS A 1 102 ? 3.433 -10.909 8.708 1.00 83.12 102 LYS A O 1
ATOM 794 N N . THR A 1 103 ? 5.169 -10.140 9.949 1.00 89.31 103 THR A N 1
ATOM 795 C CA . THR A 1 103 ? 4.399 -9.403 10.952 1.00 89.31 103 THR A CA 1
ATOM 796 C C . THR A 1 103 ? 4.665 -7.914 10.778 1.00 89.31 103 THR A C 1
ATOM 798 O O . THR A 1 103 ? 5.799 -7.503 10.532 1.00 89.31 103 THR A O 1
ATOM 801 N N . SER A 1 104 ? 3.621 -7.100 10.885 1.00 92.00 104 SER A N 1
ATOM 802 C CA . SER A 1 104 ? 3.712 -5.640 10.875 1.00 92.00 104 SER A CA 1
ATOM 803 C C . SER A 1 104 ? 2.869 -5.050 11.986 1.00 92.00 104 SER A C 1
ATOM 805 O O . SER A 1 104 ? 1.766 -5.530 12.247 1.00 92.00 104 SER A O 1
ATOM 807 N N . GLN A 1 105 ? 3.365 -3.982 12.595 1.00 94.81 105 GLN A N 1
ATOM 808 C CA . GLN A 1 105 ? 2.671 -3.264 13.648 1.00 94.81 105 GLN A CA 1
ATOM 809 C C . GLN A 1 105 ? 2.897 -1.766 13.485 1.00 94.81 105 GLN A C 1
ATOM 811 O O . GLN A 1 105 ? 4.002 -1.337 13.156 1.00 94.81 105 GLN A O 1
ATOM 816 N N . PHE A 1 106 ? 1.852 -0.988 13.738 1.00 95.62 106 PHE A N 1
ATOM 817 C CA . PHE A 1 106 ? 1.932 0.459 13.874 1.00 95.62 106 PHE A CA 1
ATOM 818 C C . PHE A 1 106 ? 0.932 0.932 14.931 1.00 95.62 106 PHE A C 1
ATOM 820 O O . PHE A 1 106 ? -0.087 0.277 15.175 1.00 95.62 106 PHE A O 1
ATOM 827 N N . SER A 1 107 ? 1.237 2.067 15.550 1.00 97.00 107 SER A N 1
ATOM 828 C CA . SER A 1 107 ? 0.400 2.703 16.565 1.00 97.00 107 SER A CA 1
ATOM 829 C C . SER A 1 107 ? 0.099 4.136 16.147 1.00 97.00 107 SER A C 1
ATOM 831 O O . SER A 1 107 ? 0.950 4.796 15.552 1.00 97.00 107 SER A O 1
ATOM 833 N N . PHE A 1 108 ? -1.113 4.602 16.424 1.00 97.44 108 PHE A N 1
ATOM 834 C CA . PHE A 1 108 ? -1.588 5.917 16.008 1.00 97.44 108 PHE A CA 1
ATOM 835 C C . PHE A 1 108 ? -2.640 6.459 16.973 1.00 97.44 108 PHE A C 1
ATOM 837 O O . PHE A 1 108 ? -3.260 5.708 17.728 1.00 97.44 108 PHE A O 1
ATOM 844 N N . LYS A 1 109 ? -2.878 7.766 16.882 1.00 97.88 109 LYS A N 1
ATOM 845 C CA . LYS A 1 109 ? -4.041 8.435 17.466 1.00 97.88 109 LYS A CA 1
ATOM 846 C C . LYS A 1 109 ? -4.999 8.838 16.353 1.00 97.88 109 LYS A C 1
ATOM 848 O O . LYS A 1 109 ? -4.579 9.130 15.231 1.00 97.88 109 LYS A O 1
ATOM 853 N N . LEU A 1 110 ? -6.297 8.811 16.637 1.00 97.69 110 LEU A N 1
ATOM 854 C CA . LEU A 1 110 ? -7.305 9.200 15.651 1.00 97.69 110 LEU A CA 1
ATOM 855 C C . LEU A 1 110 ? -7.166 10.686 15.306 1.00 97.69 110 LEU A C 1
ATOM 857 O O . LEU A 1 110 ? -7.060 11.524 16.193 1.00 97.69 110 LEU A O 1
ATOM 861 N N . GLY A 1 111 ? -7.200 11.009 14.013 1.00 97.31 111 GLY A N 1
ATOM 862 C CA . GLY A 1 111 ? -7.097 12.388 13.528 1.00 97.31 111 GLY A CA 1
ATOM 863 C C . GLY A 1 111 ? -5.671 12.946 13.457 1.00 97.31 111 GLY A C 1
ATOM 864 O O . GLY A 1 111 ? -5.492 14.053 12.953 1.00 97.31 111 GLY A O 1
ATOM 865 N N . GLU A 1 112 ? -4.657 12.187 13.879 1.00 97.88 112 GLU A N 1
ATOM 866 C CA . GLU A 1 112 ? -3.256 12.611 13.843 1.00 97.88 112 GLU A CA 1
ATOM 867 C C . GLU A 1 112 ? -2.489 11.911 12.712 1.00 97.88 112 GLU A C 1
ATOM 869 O O . GLU A 1 112 ? -2.604 10.700 12.502 1.00 97.88 112 GLU A O 1
ATOM 874 N N . LYS A 1 113 ? -1.697 12.685 11.959 1.00 98.00 113 LYS A N 1
ATOM 875 C CA . LYS A 1 113 ? -0.818 12.149 10.913 1.00 98.00 113 LYS A CA 1
ATOM 876 C C . LYS A 1 113 ? 0.433 11.529 11.536 1.00 98.00 113 LYS A C 1
ATOM 878 O O . LYS A 1 113 ? 1.040 12.129 12.417 1.00 98.00 113 LYS A O 1
ATOM 883 N N . PHE A 1 114 ? 0.868 10.387 11.014 1.00 97.88 114 PHE A N 1
ATOM 884 C CA . PHE A 1 114 ? 2.103 9.713 11.427 1.00 97.88 114 PHE A CA 1
ATOM 885 C C . PHE A 1 114 ? 2.834 9.092 10.229 1.00 97.88 114 PHE A C 1
ATOM 887 O O . PHE A 1 114 ? 2.268 8.956 9.143 1.00 97.88 114 PHE A O 1
ATOM 894 N N . GLU A 1 115 ? 4.103 8.727 10.414 1.00 97.31 115 GLU A N 1
ATOM 895 C CA . GLU A 1 115 ? 4.860 7.969 9.415 1.00 97.31 115 GLU A CA 1
ATOM 896 C C . GLU A 1 115 ? 4.600 6.466 9.563 1.00 97.31 115 GLU A C 1
ATOM 898 O O . GLU A 1 115 ? 4.822 5.881 10.623 1.00 97.31 115 GLU A O 1
ATOM 903 N N . GLU A 1 116 ? 4.169 5.819 8.483 1.00 96.12 116 GLU A N 1
ATOM 904 C CA . GLU A 1 116 ? 3.924 4.379 8.437 1.00 96.12 116 GLU A CA 1
ATOM 905 C C . GLU A 1 116 ? 4.903 3.700 7.470 1.00 96.12 116 GLU A C 1
ATOM 907 O O . GLU A 1 116 ? 5.057 4.097 6.313 1.00 96.12 116 GLU A O 1
ATOM 912 N N . ASN A 1 117 ? 5.552 2.629 7.936 1.00 92.69 117 ASN A N 1
ATOM 913 C CA . ASN A 1 117 ? 6.334 1.734 7.088 1.00 92.69 117 ASN A CA 1
ATOM 914 C C . ASN A 1 117 ? 5.465 0.529 6.717 1.00 92.69 117 ASN A C 1
ATOM 916 O O . ASN A 1 117 ? 5.220 -0.361 7.532 1.00 92.69 117 ASN A O 1
ATOM 920 N N . THR A 1 118 ? 4.993 0.502 5.477 1.00 91.31 118 THR A N 1
ATOM 921 C CA . THR A 1 118 ? 4.103 -0.554 4.979 1.0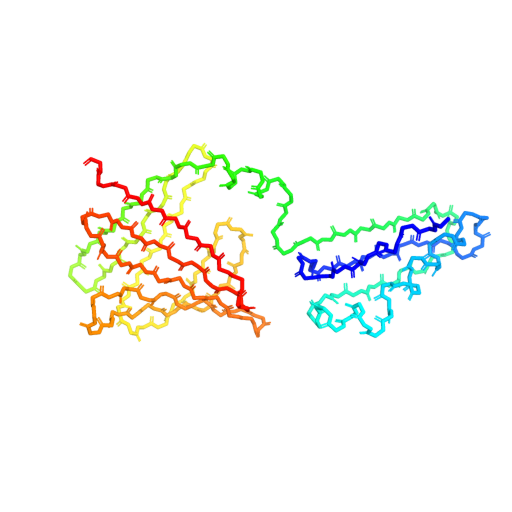0 91.31 118 THR A CA 1
ATOM 922 C C . THR A 1 118 ? 4.845 -1.876 4.749 1.00 91.31 118 THR A C 1
ATOM 924 O O . THR A 1 118 ? 6.063 -1.921 4.556 1.00 91.31 118 THR A O 1
ATOM 927 N N . VAL A 1 119 ? 4.104 -2.990 4.728 1.00 87.31 119 VAL A N 1
ATOM 928 C CA . VAL A 1 119 ? 4.659 -4.350 4.567 1.00 87.31 119 VAL A CA 1
ATOM 929 C C . VAL A 1 119 ? 5.459 -4.502 3.270 1.00 87.31 119 VAL A C 1
ATOM 931 O O . VAL A 1 119 ? 6.462 -5.223 3.248 1.00 87.31 119 VAL A O 1
ATOM 934 N N . ASP A 1 120 ? 5.036 -3.812 2.211 1.00 84.31 120 ASP A N 1
ATOM 935 C CA . ASP A 1 120 ? 5.670 -3.788 0.895 1.00 84.31 120 ASP A CA 1
ATOM 936 C C . ASP A 1 120 ? 6.808 -2.758 0.767 1.00 84.31 120 ASP A C 1
ATOM 938 O O . ASP A 1 120 ? 7.400 -2.631 -0.302 1.00 84.31 120 ASP A O 1
ATOM 942 N N . GLY A 1 121 ? 7.169 -2.080 1.862 1.00 85.31 121 GLY A N 1
ATOM 943 C CA . GLY A 1 121 ? 8.366 -1.241 1.958 1.00 85.31 121 GLY A CA 1
ATOM 944 C C . GLY A 1 121 ? 8.167 0.224 1.569 1.00 85.31 121 GLY A C 1
ATOM 945 O O . GLY A 1 121 ? 9.152 0.953 1.468 1.00 85.31 121 GLY A O 1
ATOM 946 N N . ARG A 1 122 ? 6.926 0.685 1.362 1.00 88.75 122 ARG A N 1
ATOM 947 C CA . ARG A 1 122 ? 6.642 2.121 1.208 1.00 88.75 122 ARG A CA 1
ATOM 948 C C . ARG A 1 122 ? 6.701 2.814 2.565 1.00 88.75 122 ARG A C 1
ATOM 950 O O . ARG A 1 122 ? 6.173 2.277 3.541 1.00 88.75 122 ARG A O 1
ATOM 957 N N . LYS A 1 123 ? 7.276 4.016 2.581 1.00 92.88 123 LYS A N 1
ATOM 958 C CA . LYS A 1 123 ? 7.130 4.997 3.660 1.00 92.88 123 LYS A CA 1
ATOM 959 C C . LYS A 1 123 ? 5.985 5.927 3.292 1.00 92.88 123 LYS A C 1
ATOM 961 O O . LYS A 1 123 ? 6.040 6.549 2.233 1.00 92.88 123 LYS A O 1
ATOM 966 N N . THR A 1 124 ? 4.949 5.982 4.114 1.00 96.56 124 THR A N 1
ATOM 967 C CA . THR A 1 124 ? 3.749 6.778 3.845 1.00 96.56 124 THR A CA 1
ATOM 968 C C . THR A 1 124 ? 3.513 7.767 4.976 1.00 96.56 124 THR A C 1
ATOM 970 O O . THR A 1 124 ? 3.810 7.476 6.134 1.00 96.56 124 THR A O 1
ATOM 973 N N . GLN A 1 125 ? 2.949 8.927 4.650 1.00 98.19 125 GLN A N 1
ATOM 974 C CA . GLN A 1 125 ? 2.278 9.755 5.643 1.00 98.19 125 GLN A CA 1
ATOM 975 C C . GLN A 1 125 ? 0.845 9.237 5.764 1.00 98.19 125 GLN A C 1
ATOM 977 O O . GLN A 1 125 ? 0.093 9.258 4.787 1.00 98.19 125 GLN A O 1
ATOM 982 N N . THR A 1 126 ? 0.491 8.734 6.942 1.00 98.44 126 THR A N 1
ATOM 983 C CA . THR A 1 126 ? -0.783 8.056 7.181 1.00 98.44 126 THR A CA 1
ATOM 984 C C . THR A 1 126 ? -1.648 8.852 8.147 1.00 98.44 126 THR A C 1
ATOM 986 O O . THR A 1 126 ? -1.157 9.371 9.146 1.00 98.44 126 THR A O 1
ATOM 989 N N . LEU A 1 127 ? -2.947 8.928 7.858 1.00 98.38 127 LEU A N 1
ATOM 990 C CA . LEU A 1 127 ? -3.976 9.465 8.746 1.00 98.38 127 LEU A CA 1
ATOM 991 C C . LEU A 1 127 ? -5.046 8.399 8.972 1.00 98.38 127 LEU A C 1
ATOM 993 O O . LEU A 1 127 ? -5.540 7.811 8.010 1.00 98.38 127 LEU A O 1
ATOM 997 N N . VAL A 1 128 ? -5.436 8.172 10.225 1.00 98.44 128 VAL A N 1
ATOM 998 C CA . VAL A 1 128 ? -6.561 7.287 10.549 1.00 98.44 128 VAL A CA 1
ATOM 999 C C . VAL A 1 128 ? -7.678 8.090 11.199 1.00 98.44 128 VAL A C 1
ATOM 1001 O O . VAL A 1 128 ? -7.450 8.836 12.148 1.00 98.44 128 VAL A O 1
ATOM 1004 N N . SER A 1 129 ? -8.898 7.932 10.690 1.00 97.62 129 SER A N 1
ATOM 1005 C CA . SER A 1 129 ? -10.099 8.588 11.209 1.00 97.62 129 SER A CA 1
ATOM 1006 C C . SER A 1 129 ? -11.219 7.578 11.438 1.00 97.62 129 SER A C 1
ATOM 1008 O O . SER A 1 129 ? -11.370 6.627 10.672 1.00 97.62 129 SER A O 1
ATOM 1010 N N . LEU A 1 130 ? -12.008 7.790 12.489 1.00 96.62 130 LEU A N 1
ATOM 1011 C CA . LEU A 1 130 ? -13.255 7.067 12.720 1.00 96.62 130 LEU A CA 1
ATOM 1012 C C . LEU A 1 130 ? -14.401 7.923 12.173 1.00 96.62 130 LEU A C 1
ATOM 1014 O O . LEU A 1 130 ? -14.507 9.097 12.519 1.00 96.62 130 LEU A O 1
ATOM 1018 N N . LYS A 1 131 ? -15.208 7.363 11.273 1.00 96.44 131 LYS A N 1
ATOM 1019 C CA . LYS A 1 131 ? -16.384 8.029 10.701 1.00 96.44 131 LYS A CA 1
ATOM 1020 C C . LYS A 1 131 ? -17.614 7.791 11.576 1.00 96.44 131 LYS A C 1
ATOM 1022 O O . LYS A 1 131 ? -17.664 6.818 12.326 1.00 96.44 131 LYS A O 1
ATOM 1027 N N . ASP A 1 132 ? -18.627 8.636 11.409 1.00 94.75 132 ASP A N 1
ATOM 1028 C CA . ASP A 1 132 ? -19.888 8.569 12.166 1.00 94.75 132 ASP A CA 1
ATOM 1029 C C . ASP A 1 132 ? -20.625 7.232 11.986 1.00 94.75 132 ASP A C 1
ATOM 1031 O O . ASP A 1 132 ? -21.339 6.781 12.876 1.00 94.75 132 ASP A O 1
ATOM 1035 N N . ASP A 1 133 ? -20.419 6.558 10.851 1.00 93.19 133 ASP A N 1
ATOM 1036 C CA . ASP A 1 133 ? -20.999 5.245 10.558 1.00 93.19 133 ASP A CA 1
ATOM 1037 C C . ASP A 1 133 ? -20.222 4.067 11.185 1.00 93.19 133 ASP A C 1
ATOM 1039 O O . ASP A 1 133 ? -20.480 2.904 10.856 1.00 93.19 133 ASP A O 1
ATOM 1043 N N . GLY A 1 134 ? -19.249 4.365 12.051 1.00 93.00 134 GLY A N 1
ATOM 1044 C CA . GLY A 1 134 ? -18.384 3.399 12.723 1.00 93.00 134 GLY A CA 1
ATOM 1045 C C . GLY A 1 134 ? -17.237 2.866 11.861 1.00 93.00 134 GLY A C 1
ATOM 1046 O O . GLY A 1 134 ? -16.488 2.001 12.319 1.00 93.00 134 GLY A O 1
ATOM 1047 N N . SER A 1 135 ? -17.074 3.346 10.623 1.00 96.44 135 SER A N 1
ATOM 1048 C CA . SER A 1 135 ? -15.985 2.907 9.749 1.00 96.44 135 SER A CA 1
ATOM 1049 C C . SER A 1 135 ? -14.656 3.543 10.149 1.00 96.44 135 SER A C 1
ATOM 1051 O O . SER A 1 135 ? -14.543 4.763 10.273 1.00 96.44 135 SER A O 1
ATOM 1053 N N . LEU A 1 136 ? -13.614 2.722 10.272 1.00 97.44 136 LEU A N 1
ATOM 1054 C CA . LEU A 1 136 ? -12.242 3.180 10.464 1.00 97.44 136 LEU A CA 1
ATOM 1055 C C . LEU A 1 136 ? -11.572 3.358 9.097 1.00 97.44 136 LEU A C 1
ATOM 1057 O O . LEU A 1 136 ? -11.375 2.386 8.365 1.00 97.44 136 LEU A O 1
ATOM 1061 N N . VAL A 1 137 ? -11.217 4.592 8.753 1.00 98.38 137 VAL A N 1
ATOM 1062 C CA . VAL A 1 137 ? -10.633 4.965 7.460 1.00 98.38 137 VAL A CA 1
ATOM 1063 C C . VAL A 1 137 ? -9.169 5.338 7.652 1.00 98.38 137 VAL A C 1
ATOM 1065 O O . VAL A 1 137 ? -8.861 6.318 8.324 1.00 98.38 137 VAL A O 1
ATOM 1068 N N . GLN A 1 138 ? -8.281 4.556 7.044 1.00 98.31 138 GLN A N 1
ATOM 1069 C CA . GLN A 1 138 ? -6.839 4.779 6.989 1.00 98.31 138 GLN A CA 1
ATOM 1070 C C . GLN A 1 138 ? -6.463 5.301 5.598 1.00 98.31 138 GLN A C 1
ATOM 1072 O O . GLN A 1 138 ? -6.640 4.604 4.600 1.00 98.31 138 GLN A O 1
ATOM 1077 N N . GLU A 1 139 ? -5.929 6.513 5.526 1.00 98.38 139 GLU A N 1
ATOM 1078 C CA . GLU A 1 139 ? -5.467 7.150 4.293 1.00 98.38 139 GLU A CA 1
ATOM 1079 C C . GLU A 1 139 ? -3.940 7.169 4.280 1.00 98.38 139 GLU A C 1
ATOM 1081 O O . GLU A 1 139 ? -3.328 7.744 5.175 1.00 98.38 139 GLU A O 1
ATOM 1086 N N . GLN A 1 140 ? -3.335 6.528 3.280 1.00 98.25 140 GLN A N 1
ATOM 1087 C CA . GLN A 1 140 ? -1.887 6.465 3.078 1.00 98.25 140 GLN A CA 1
ATOM 1088 C C . GLN A 1 140 ? -1.494 7.328 1.882 1.00 98.25 140 GLN A C 1
ATOM 1090 O O . GLN A 1 140 ? -1.978 7.083 0.773 1.00 98.25 140 GLN A O 1
ATOM 1095 N N . GLU A 1 141 ? -0.579 8.275 2.078 1.00 96.62 141 GLU A N 1
ATOM 1096 C CA . GLU A 1 141 ? -0.057 9.144 1.019 1.00 96.62 141 GLU A CA 1
ATOM 1097 C C . GLU A 1 141 ? 1.468 8.990 0.879 1.00 96.62 141 GLU A C 1
ATOM 1099 O O . GLU A 1 141 ? 2.199 8.986 1.870 1.00 96.62 141 GLU A O 1
ATOM 1104 N N . TRP A 1 142 ? 1.955 8.823 -0.355 1.00 94.06 142 TRP A N 1
ATOM 1105 C CA . TRP A 1 142 ? 3.387 8.752 -0.690 1.00 94.06 142 TRP A CA 1
ATOM 1106 C C . TRP A 1 142 ? 3.613 9.124 -2.155 1.00 94.06 142 TRP A C 1
ATOM 1108 O O . TRP A 1 142 ? 2.824 8.726 -3.006 1.00 94.06 142 TRP A O 1
ATOM 1118 N N . ASP A 1 143 ? 4.682 9.852 -2.482 1.00 89.69 143 ASP A N 1
ATOM 1119 C CA . ASP A 1 143 ? 5.059 10.199 -3.867 1.00 89.69 143 ASP A CA 1
ATOM 1120 C C . ASP A 1 143 ? 3.887 10.724 -4.733 1.00 89.69 143 ASP A C 1
ATOM 1122 O O . ASP A 1 143 ? 3.725 10.335 -5.892 1.00 89.69 143 ASP A O 1
ATOM 1126 N N . GLY A 1 144 ? 2.997 11.541 -4.152 1.00 88.31 144 GLY A N 1
ATOM 1127 C CA . GLY A 1 144 ? 1.792 12.056 -4.826 1.00 88.31 144 GLY A CA 1
ATOM 1128 C C . GLY A 1 144 ? 0.694 11.014 -5.102 1.00 88.31 144 GLY A C 1
ATOM 1129 O O . GLY A 1 144 ? -0.294 11.317 -5.768 1.00 88.31 144 GLY A O 1
ATOM 1130 N N . LYS A 1 145 ? 0.846 9.784 -4.605 1.00 88.69 145 LYS A N 1
ATOM 1131 C CA . LYS A 1 145 ? -0.134 8.694 -4.667 1.00 88.69 145 LYS A CA 1
ATOM 1132 C C . LYS A 1 145 ? -0.884 8.590 -3.350 1.00 88.69 145 LYS A C 1
ATOM 1134 O O . LYS A 1 145 ? -0.354 8.913 -2.289 1.00 88.69 145 LYS A O 1
ATOM 1139 N N . LYS A 1 146 ? -2.106 8.069 -3.438 1.00 93.56 146 LYS A N 1
ATOM 1140 C CA . LYS A 1 146 ? -2.982 7.834 -2.296 1.00 93.56 146 LYS A CA 1
ATOM 1141 C C . LYS A 1 146 ? -3.587 6.437 -2.352 1.00 93.56 146 LYS A C 1
ATOM 1143 O O . LYS A 1 146 ? -3.888 5.910 -3.423 1.00 93.56 146 LYS A O 1
ATOM 1148 N N . THR A 1 147 ? -3.764 5.829 -1.190 1.00 96.56 147 THR A N 1
ATOM 1149 C CA . THR A 1 147 ? -4.575 4.624 -0.996 1.00 96.56 147 THR A CA 1
ATOM 1150 C C . THR A 1 147 ? -5.439 4.814 0.232 1.00 96.56 147 THR A C 1
ATOM 1152 O O . THR A 1 147 ? -4.987 5.370 1.232 1.00 96.56 147 THR A O 1
ATOM 1155 N N . THR A 1 148 ? -6.671 4.327 0.157 1.00 98.06 148 THR A N 1
ATOM 1156 C CA . THR A 1 148 ? -7.609 4.350 1.274 1.00 98.06 148 THR A CA 1
ATOM 1157 C C . THR A 1 148 ? -7.928 2.922 1.682 1.00 98.06 148 THR A C 1
ATOM 1159 O O . THR A 1 148 ? -8.271 2.092 0.842 1.00 98.06 148 THR A O 1
ATOM 1162 N N . ILE A 1 149 ? -7.801 2.635 2.974 1.00 98.12 149 ILE A N 1
ATOM 1163 C CA . ILE A 1 149 ? -8.168 1.359 3.581 1.00 98.12 149 ILE A CA 1
ATOM 1164 C C . ILE A 1 149 ? -9.304 1.624 4.563 1.00 98.12 149 ILE A C 1
ATOM 1166 O O . ILE A 1 149 ? -9.104 2.248 5.605 1.00 98.12 149 ILE A O 1
ATOM 1170 N N . THR A 1 150 ? -10.491 1.130 4.240 1.00 98.19 150 THR A N 1
ATOM 1171 C CA . THR A 1 150 ? -11.687 1.257 5.071 1.00 98.19 150 THR A CA 1
ATOM 1172 C C . THR A 1 150 ? -11.961 -0.058 5.774 1.00 98.19 150 THR A C 1
ATOM 1174 O O . THR A 1 150 ? -12.005 -1.111 5.140 1.00 98.19 150 THR A O 1
ATOM 1177 N N . ARG A 1 151 ? -12.163 -0.011 7.090 1.00 97.75 151 ARG A N 1
ATOM 1178 C CA . ARG A 1 151 ? -12.519 -1.169 7.912 1.00 97.75 151 ARG A CA 1
ATOM 1179 C C . ARG A 1 151 ? -13.869 -0.927 8.564 1.00 97.75 151 ARG A C 1
ATOM 1181 O O . ARG A 1 151 ? -14.048 0.084 9.237 1.00 97.75 151 ARG A O 1
ATOM 1188 N N . LYS A 1 152 ? -14.797 -1.861 8.381 1.00 96.75 152 LYS A N 1
ATOM 1189 C CA . LYS A 1 152 ? -16.150 -1.784 8.936 1.00 96.75 152 LYS A CA 1
ATOM 1190 C C . LYS A 1 152 ? -16.587 -3.136 9.481 1.00 96.75 152 LYS A C 1
ATOM 1192 O O . LYS A 1 152 ? -16.267 -4.174 8.903 1.00 96.75 152 LYS A O 1
ATOM 1197 N N . LEU A 1 153 ? -17.331 -3.120 10.583 1.00 95.38 153 LEU A N 1
ATOM 1198 C CA . LEU A 1 153 ? -18.037 -4.303 11.061 1.00 95.38 153 LEU A CA 1
ATOM 1199 C C . LEU A 1 153 ? -19.361 -4.445 10.308 1.00 95.38 153 LEU A C 1
ATOM 1201 O O . LEU A 1 153 ? -20.189 -3.539 10.321 1.00 95.38 153 LEU A O 1
ATOM 1205 N N . VAL A 1 154 ? -19.546 -5.587 9.651 1.00 95.94 154 VAL A N 1
ATOM 1206 C CA . VAL A 1 154 ? -20.769 -5.955 8.930 1.00 95.94 154 VAL A CA 1
ATOM 1207 C C . VAL A 1 154 ? -21.122 -7.376 9.345 1.00 95.94 154 VAL A C 1
ATOM 1209 O O . VAL A 1 154 ? -20.308 -8.283 9.179 1.00 95.94 154 VAL A O 1
ATOM 1212 N N . ASP A 1 155 ? -22.298 -7.562 9.944 1.00 94.62 155 ASP A N 1
ATOM 1213 C CA . ASP A 1 155 ? -22.798 -8.866 10.405 1.00 94.62 155 ASP A CA 1
ATOM 1214 C C . ASP A 1 155 ? -21.788 -9.646 11.273 1.00 94.62 155 ASP A C 1
ATOM 1216 O O . ASP A 1 155 ? -21.552 -10.841 11.090 1.00 94.62 155 ASP A O 1
ATOM 1220 N N . GLY A 1 156 ? -21.118 -8.941 12.193 1.00 93.00 156 GLY A N 1
ATOM 1221 C CA . GLY A 1 156 ? -20.108 -9.519 13.090 1.00 93.00 156 GLY A CA 1
ATOM 1222 C C . GLY A 1 156 ? -18.766 -9.863 12.429 1.00 93.00 156 GLY A C 1
ATOM 1223 O O . GLY A 1 156 ? -17.872 -10.380 13.099 1.00 93.00 156 GLY A O 1
ATOM 1224 N N . LYS A 1 157 ? -18.593 -9.566 11.137 1.00 96.44 157 LYS A N 1
ATOM 1225 C CA . LYS A 1 157 ? -17.340 -9.742 10.392 1.00 96.44 157 LYS A CA 1
ATOM 1226 C C . LYS A 1 157 ? -16.658 -8.402 10.176 1.00 96.44 157 LYS A C 1
ATOM 1228 O O . LYS A 1 157 ? -17.313 -7.388 9.951 1.00 96.44 157 LYS A O 1
ATOM 1233 N N . LEU A 1 158 ? -15.331 -8.405 10.188 1.00 96.56 158 LEU A N 1
ATOM 1234 C CA . LEU A 1 158 ? -14.547 -7.231 9.823 1.00 96.56 158 LEU A CA 1
ATOM 1235 C C . LEU A 1 158 ? -14.325 -7.244 8.307 1.00 96.56 158 LEU A C 1
ATOM 1237 O O . LEU A 1 158 ? -13.565 -8.062 7.786 1.00 96.56 158 LEU A O 1
ATOM 1241 N N . VAL A 1 159 ? -15.001 -6.341 7.604 1.00 97.69 159 VAL A N 1
ATOM 1242 C CA . VAL A 1 159 ? -14.842 -6.114 6.166 1.00 97.69 159 VAL A CA 1
ATOM 1243 C C . VAL A 1 159 ? -13.815 -5.007 5.963 1.00 97.69 159 VAL A C 1
ATOM 1245 O O . VAL A 1 159 ? -13.959 -3.905 6.492 1.00 97.69 159 VAL A O 1
ATOM 1248 N N . VAL A 1 160 ? -12.765 -5.314 5.208 1.00 97.88 160 VAL A N 1
ATOM 1249 C CA . VAL A 1 160 ? -11.660 -4.410 4.892 1.00 97.88 160 VAL A CA 1
ATOM 1250 C C . VAL A 1 160 ? -11.648 -4.168 3.391 1.00 97.88 160 VAL A C 1
ATOM 1252 O O . VAL A 1 160 ? -11.381 -5.091 2.623 1.00 97.88 160 VAL A O 1
ATOM 1255 N N . GLU A 1 161 ? -11.924 -2.939 2.973 1.00 98.19 161 GLU A N 1
ATOM 1256 C CA . GLU A 1 161 ? -11.818 -2.505 1.583 1.00 98.19 161 GLU A CA 1
ATOM 1257 C C . GLU A 1 161 ? -10.559 -1.657 1.401 1.00 98.19 161 GLU A C 1
ATOM 1259 O O . GLU A 1 161 ? -10.360 -0.680 2.117 1.00 98.19 161 GLU A O 1
ATOM 1264 N N . CYS A 1 162 ? -9.725 -2.012 0.428 1.00 96.81 162 CYS A N 1
ATOM 1265 C CA . CYS A 1 162 ? -8.620 -1.179 -0.033 1.00 96.81 162 CYS A CA 1
ATOM 1266 C C . CYS A 1 162 ? -8.967 -0.609 -1.411 1.00 96.81 162 CYS A C 1
ATOM 1268 O O . CYS A 1 162 ? -9.265 -1.380 -2.325 1.00 96.81 162 CYS A O 1
ATOM 1270 N N . ASP A 1 163 ? -8.867 0.708 -1.574 1.00 95.12 163 ASP A N 1
ATOM 1271 C CA . ASP A 1 163 ? -9.049 1.416 -2.842 1.00 95.12 163 ASP A CA 1
ATOM 1272 C C . ASP A 1 163 ? -7.768 2.171 -3.211 1.00 95.12 163 ASP A C 1
ATOM 1274 O O . ASP A 1 163 ? -7.243 2.975 -2.433 1.00 95.12 163 ASP A O 1
ATOM 1278 N N . MET A 1 164 ? -7.268 1.906 -4.416 1.00 89.31 164 MET A N 1
ATOM 1279 C CA . MET A 1 164 ? -6.201 2.678 -5.036 1.00 89.31 164 MET A CA 1
ATOM 1280 C C . MET A 1 164 ? -6.599 3.015 -6.473 1.00 89.31 164 MET A C 1
ATOM 1282 O O . MET A 1 164 ? -6.645 2.140 -7.340 1.00 89.31 164 MET A O 1
ATOM 1286 N N . ASN A 1 165 ? -6.850 4.299 -6.742 1.00 87.44 165 ASN A N 1
ATOM 1287 C CA . ASN A 1 165 ? -7.229 4.811 -8.064 1.00 87.44 165 ASN A CA 1
ATOM 1288 C C . ASN A 1 165 ? -8.426 4.064 -8.696 1.00 87.44 165 ASN A C 1
ATOM 1290 O O . ASN A 1 165 ? -8.422 3.784 -9.897 1.00 87.44 165 ASN A O 1
ATOM 1294 N N . GLY A 1 166 ? -9.431 3.700 -7.889 1.00 83.50 166 GLY A N 1
ATOM 1295 C CA . GLY A 1 166 ? -10.639 3.001 -8.337 1.00 83.50 166 GLY A CA 1
ATOM 1296 C C . GLY A 1 166 ? -10.478 1.486 -8.485 1.00 83.50 166 GLY A C 1
ATOM 1297 O O . GLY A 1 166 ? -11.445 0.794 -8.804 1.00 83.50 166 GLY A O 1
ATOM 1298 N N . VAL A 1 167 ? -9.280 0.942 -8.249 1.00 85.00 167 VAL A N 1
ATOM 1299 C CA . VAL A 1 167 ? -9.073 -0.504 -8.131 1.00 85.00 167 VAL A CA 1
ATOM 1300 C C . VAL A 1 167 ? -9.337 -0.904 -6.687 1.00 85.00 167 VAL A C 1
ATOM 1302 O O . VAL A 1 167 ? -8.584 -0.532 -5.787 1.00 85.00 167 VAL A O 1
ATOM 1305 N N . LYS A 1 168 ? -10.403 -1.681 -6.485 1.00 91.81 168 LYS A N 1
ATOM 1306 C CA . LYS A 1 168 ? -10.868 -2.110 -5.166 1.00 91.81 168 LYS A CA 1
ATOM 1307 C C . LYS A 1 168 ? -10.490 -3.557 -4.870 1.00 91.81 168 LYS A C 1
ATOM 1309 O O . LYS A 1 168 ? -10.549 -4.425 -5.741 1.00 91.81 168 LYS A O 1
ATOM 1314 N N . CYS A 1 169 ? -10.139 -3.816 -3.619 1.00 94.38 169 CYS A N 1
ATOM 1315 C CA . CYS A 1 169 ? -9.920 -5.144 -3.060 1.00 94.38 169 CYS A CA 1
ATOM 1316 C C . CYS A 1 169 ? -10.687 -5.254 -1.744 1.00 94.38 169 CYS A C 1
ATOM 1318 O O . CYS A 1 169 ? -10.617 -4.341 -0.928 1.00 94.38 169 CYS A O 1
ATOM 1320 N N . VAL A 1 170 ? -11.381 -6.371 -1.526 1.00 96.62 170 VAL A N 1
ATOM 1321 C CA . VAL A 1 170 ? -12.138 -6.629 -0.296 1.00 96.62 170 VAL A CA 1
ATOM 1322 C C . VAL A 1 170 ? -11.576 -7.865 0.396 1.00 96.62 170 VAL A C 1
ATOM 1324 O O . VAL A 1 170 ? -11.422 -8.921 -0.218 1.00 96.62 170 VAL A O 1
ATOM 1327 N N . ARG A 1 171 ? -11.280 -7.741 1.691 1.00 96.06 171 ARG A N 1
ATOM 1328 C CA . ARG A 1 171 ? -10.907 -8.844 2.584 1.00 96.06 171 ARG A CA 1
ATOM 1329 C C . ARG A 1 171 ? -11.915 -8.927 3.719 1.00 96.06 171 ARG A C 1
ATOM 1331 O O . ARG A 1 171 ? -12.301 -7.909 4.280 1.00 96.06 171 ARG A O 1
ATOM 1338 N N . VAL A 1 172 ? -12.323 -10.142 4.068 1.00 97.06 172 VAL A N 1
ATOM 1339 C CA . VAL A 1 172 ? -13.291 -10.385 5.141 1.00 97.06 172 VAL A CA 1
ATOM 1340 C C . VAL A 1 172 ? -12.629 -11.240 6.207 1.00 97.06 172 VAL A C 1
ATOM 1342 O O . VAL A 1 172 ? -12.101 -12.309 5.904 1.00 97.06 172 VAL A O 1
ATOM 1345 N N . TYR A 1 173 ? -12.671 -10.760 7.444 1.00 96.12 173 TYR A N 1
ATOM 1346 C CA . TYR A 1 173 ? -12.125 -11.435 8.613 1.00 96.12 173 TYR A CA 1
ATOM 1347 C C . TYR A 1 173 ? -13.262 -11.852 9.539 1.00 96.12 173 TYR A C 1
ATOM 1349 O O . TYR A 1 173 ? -14.271 -11.154 9.676 1.00 96.12 173 TYR A O 1
ATOM 1357 N N . GLN A 1 174 ? -13.084 -13.002 10.174 1.00 95.31 174 GLN A N 1
ATOM 1358 C CA . GLN A 1 174 ? -13.960 -13.488 11.230 1.00 95.31 174 GLN A CA 1
ATOM 1359 C C . GLN A 1 174 ? -13.233 -13.308 12.556 1.00 95.31 174 GLN A C 1
ATOM 1361 O O . GLN A 1 174 ? -12.005 -13.395 12.602 1.00 95.31 174 GLN A O 1
ATOM 1366 N N . LYS A 1 175 ? -13.986 -13.019 13.617 1.00 91.94 175 LYS A N 1
ATOM 1367 C CA . LYS A 1 175 ? -13.429 -13.031 14.967 1.00 91.94 175 LYS A CA 1
ATOM 1368 C C . LYS A 1 175 ? -12.935 -14.453 15.260 1.00 91.94 175 LYS A C 1
ATOM 1370 O O . LYS A 1 175 ? -13.663 -15.398 14.960 1.00 91.94 175 LYS A O 1
ATOM 1375 N N . ALA A 1 176 ? -11.705 -14.563 15.763 1.00 82.62 176 ALA A N 1
ATOM 1376 C CA . ALA A 1 176 ? -11.136 -15.829 16.219 1.00 82.62 176 ALA A CA 1
ATOM 1377 C C . ALA A 1 176 ? -11.955 -16.430 17.370 1.00 82.62 176 ALA A C 1
ATOM 1379 O O . ALA A 1 176 ? -12.550 -15.636 18.143 1.00 82.62 176 ALA A O 1
#

pLDDT: mean 88.71, std 10.77, range [33.53, 98.44]

Foldseek 3Di:
DDDPPDAACQFFQEKEKEDEPPDPPCPVVVVVVVNCPPPVRCVNPVNYYYHYHYDNPNDDIDIDTHGPFDPVVVVVVVPWDWDWDWDDDPQKIKIWTDTPVDIDIDIDGAQDWDWDQDPRGDTWTWHWHQDPQRKIWIWTDDPNFIKIWIWDQDPQWTWIWIDGPNDIDIDIGHDD

Organism: Geospiza parvula (NCBI:txid87175)

InterPro domains:
  IPR000463 Cytosolic fatty-acid binding [PR00178] (107-123)
  IPR000463 Cytosolic fatty-acid binding [PR00178] (155-175)
  IPR012674 Calycin [G3DSA:2.40.128.20] (25-176)
  IPR012674 Calycin [SSF50814] (67-176)
  IPR019716 Large ribosomal subunit protein mL53 [PF10780] (19-67)
  IPR031259 Intracellular lipid binding protein [PTHR11955] (65-175)

Radius of gyration: 21.2 Å; chains: 1; bounding box: 53×30×64 Å